Protein AF-A0A6B2R245-F1 (afdb_monomer_lite)

Structure (mmCIF, N/CA/C/O backbone):
data_AF-A0A6B2R245-F1
#
_entry.id   AF-A0A6B2R245-F1
#
loop_
_atom_site.group_PDB
_atom_site.id
_atom_site.type_symbol
_atom_site.label_atom_id
_atom_site.label_alt_id
_atom_site.label_comp_id
_atom_site.label_asym_id
_atom_site.label_entity_id
_atom_site.label_seq_id
_atom_site.pdbx_PDB_ins_code
_atom_site.Cartn_x
_atom_site.Cartn_y
_atom_site.Cartn_z
_atom_site.occupancy
_atom_site.B_iso_or_equiv
_atom_site.auth_seq_id
_atom_site.auth_comp_id
_atom_site.auth_asym_id
_atom_site.auth_atom_id
_atom_site.pdbx_PDB_model_num
ATOM 1 N N . MET A 1 1 ? -91.679 -16.792 -22.975 1.00 37.38 1 MET A N 1
ATOM 2 C CA . MET A 1 1 ? -92.272 -17.845 -23.834 1.00 37.38 1 MET A CA 1
ATOM 3 C C . MET A 1 1 ? -91.270 -18.995 -23.917 1.00 37.38 1 MET A C 1
ATOM 5 O O . MET A 1 1 ? -90.193 -18.789 -24.442 1.00 37.38 1 MET A O 1
ATOM 9 N N . ALA A 1 2 ? -91.419 -19.996 -23.040 1.00 38.31 2 ALA A N 1
ATOM 10 C CA . ALA A 1 2 ? -91.837 -21.380 -23.355 1.00 38.31 2 ALA A CA 1
ATOM 11 C C . ALA A 1 2 ? -90.671 -22.244 -23.909 1.00 38.31 2 ALA A C 1
ATOM 13 O O . ALA A 1 2 ? -90.206 -21.992 -25.006 1.00 38.31 2 ALA A O 1
ATOM 14 N N . ARG A 1 3 ? -90.049 -23.116 -23.082 1.00 33.59 3 ARG A N 1
ATOM 15 C CA . ARG A 1 3 ? -90.377 -24.563 -22.861 1.00 33.59 3 ARG A CA 1
ATOM 16 C C . ARG A 1 3 ? -89.995 -25.410 -24.096 1.00 33.59 3 ARG A C 1
ATOM 18 O O . ARG A 1 3 ? -90.358 -25.022 -25.187 1.00 33.59 3 ARG A O 1
ATOM 25 N N . ARG A 1 4 ? -89.324 -26.569 -24.073 1.00 36.09 4 ARG A N 1
ATOM 26 C CA . ARG A 1 4 ? -89.230 -27.754 -23.184 1.00 36.09 4 ARG A CA 1
ATOM 27 C C . ARG A 1 4 ? -88.014 -28.567 -23.697 1.00 36.09 4 ARG A C 1
ATOM 29 O O . ARG A 1 4 ? -87.808 -28.629 -24.898 1.00 36.09 4 ARG A O 1
ATOM 36 N N . PHE A 1 5 ? -87.107 -29.050 -22.848 1.00 37.03 5 PHE A N 1
ATOM 37 C CA . PHE A 1 5 ? -87.051 -30.427 -22.317 1.00 37.03 5 PHE A CA 1
ATOM 38 C C . PHE A 1 5 ? -87.249 -31.581 -23.324 1.00 37.03 5 PHE A C 1
ATOM 40 O O . PHE A 1 5 ? -88.361 -31.786 -23.796 1.00 37.03 5 PHE A O 1
ATOM 47 N N . GLY A 1 6 ? -86.238 -32.462 -23.4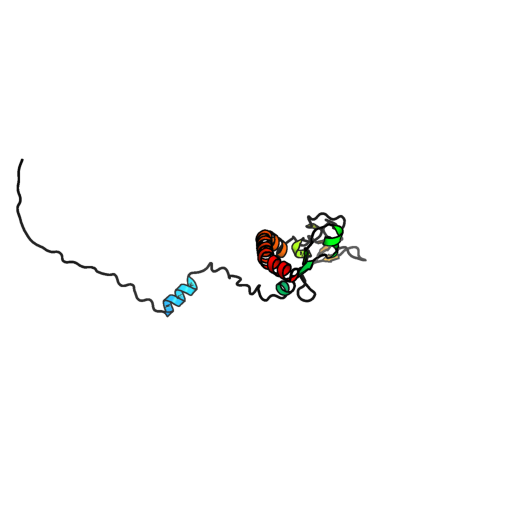33 1.00 34.25 6 GLY A N 1
ATOM 48 C CA . GLY A 1 6 ? -86.498 -33.905 -23.308 1.00 34.25 6 GLY A CA 1
ATOM 49 C C . GLY A 1 6 ? -85.757 -34.892 -24.223 1.00 34.25 6 GLY A C 1
ATOM 50 O O . GLY A 1 6 ? -86.283 -35.270 -25.256 1.00 34.25 6 GLY A O 1
ATOM 51 N N . ARG A 1 7 ? -84.645 -35.430 -23.695 1.00 37.41 7 ARG A N 1
ATOM 52 C CA . ARG A 1 7 ? -84.199 -36.848 -23.694 1.00 37.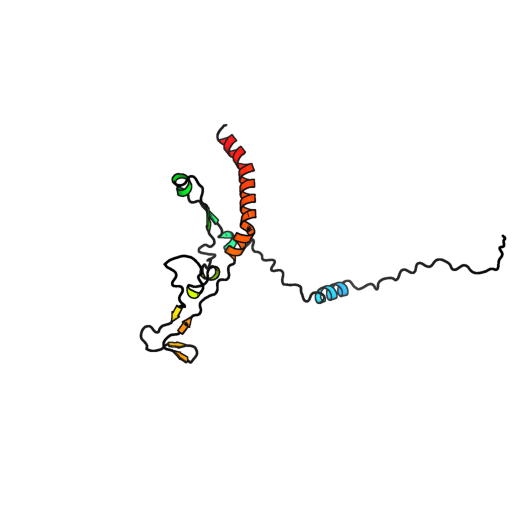41 7 ARG A CA 1
ATOM 53 C C . ARG A 1 7 ? -83.954 -37.605 -25.014 1.00 37.41 7 ARG A C 1
ATOM 55 O O . ARG A 1 7 ? -84.879 -37.921 -25.748 1.00 37.41 7 ARG A O 1
ATOM 62 N N . ARG A 1 8 ? -82.711 -38.087 -25.138 1.00 42.53 8 ARG A N 1
ATOM 63 C CA . ARG A 1 8 ? -82.214 -39.461 -25.436 1.00 42.53 8 ARG A CA 1
ATOM 64 C C . ARG A 1 8 ? -80.677 -39.306 -25.451 1.00 42.53 8 ARG A C 1
ATOM 66 O O . ARG A 1 8 ? -80.209 -38.424 -26.148 1.00 42.53 8 ARG A O 1
ATOM 73 N N . GLY A 1 9 ? -79.809 -39.946 -24.672 1.00 34.50 9 GLY A N 1
ATOM 74 C CA . GLY A 1 9 ? -79.808 -41.224 -23.966 1.00 34.50 9 GLY A CA 1
ATOM 75 C C . GLY A 1 9 ? -78.513 -41.949 -24.378 1.00 34.50 9 GLY A C 1
ATOM 76 O O . GLY A 1 9 ? -78.386 -42.233 -25.559 1.00 34.50 9 GLY A O 1
ATOM 77 N N . GLN A 1 10 ? -77.621 -42.252 -23.413 1.00 36.09 10 GLN A N 1
ATOM 78 C CA . GLN A 1 10 ? -76.321 -42.973 -23.528 1.00 36.09 10 GLN A CA 1
ATOM 79 C C . GLN A 1 10 ? -75.150 -42.123 -24.090 1.00 36.09 10 GLN A C 1
ATOM 81 O O . GLN A 1 10 ? -75.340 -41.412 -25.060 1.00 36.09 10 GLN A O 1
ATOM 86 N N . THR A 1 11 ? -73.928 -42.055 -23.540 1.00 37.00 11 THR A N 1
ATOM 87 C CA . THR A 1 11 ? -73.152 -42.890 -22.598 1.00 37.00 11 THR A CA 1
ATOM 88 C C . THR A 1 11 ? -72.258 -42.036 -21.677 1.00 37.00 11 THR A C 1
ATOM 90 O O . THR A 1 11 ? -71.741 -40.995 -22.073 1.00 37.00 11 THR A O 1
ATOM 93 N N . ARG A 1 12 ? -72.029 -42.524 -20.449 1.00 30.88 12 ARG A N 1
ATOM 94 C CA . ARG A 1 12 ? -70.967 -42.087 -19.523 1.00 30.88 12 ARG A CA 1
ATOM 95 C C . ARG A 1 12 ? -69.588 -42.206 -20.192 1.00 30.88 12 ARG A C 1
ATOM 97 O O . ARG A 1 12 ? -69.266 -43.291 -20.663 1.00 30.88 12 ARG A O 1
ATOM 104 N N . LEU A 1 13 ? -68.754 -41.169 -20.128 1.00 34.56 13 LEU A N 1
ATOM 105 C CA . LEU A 1 13 ? -67.300 -41.350 -20.142 1.00 34.56 13 LEU A CA 1
ATOM 106 C C . LEU A 1 13 ? -66.789 -41.144 -18.719 1.00 34.56 13 LEU A C 1
ATOM 108 O O . LEU A 1 13 ? -67.011 -40.111 -18.090 1.00 34.56 13 LEU A O 1
ATOM 112 N N . LEU A 1 14 ? -66.219 -42.226 -18.203 1.00 40.28 14 LEU A N 1
ATOM 113 C CA . LEU A 1 14 ? -65.604 -42.341 -16.896 1.00 40.28 14 LEU A CA 1
ATOM 114 C C . LEU A 1 14 ? -64.267 -41.589 -16.870 1.00 40.28 14 LEU A C 1
ATOM 116 O O . LEU A 1 14 ? -63.577 -41.459 -17.876 1.00 40.28 14 LEU A O 1
ATOM 120 N N . VAL A 1 15 ? -63.950 -41.119 -15.670 1.00 40.41 15 VAL A N 1
ATOM 121 C CA . VAL A 1 15 ? -62.689 -40.559 -15.177 1.00 40.41 15 VAL A CA 1
ATOM 122 C C . VAL A 1 15 ? -61.464 -41.353 -15.660 1.00 40.41 15 VAL A C 1
ATOM 124 O O . VAL A 1 15 ? -61.465 -42.578 -15.576 1.00 40.41 15 VAL A O 1
ATOM 127 N N . GLY A 1 16 ? -60.402 -40.655 -16.073 1.00 32.56 16 GLY A N 1
ATOM 128 C CA . GLY A 1 16 ? -59.092 -41.243 -16.372 1.00 32.56 16 GLY A CA 1
ATOM 129 C C . GLY A 1 16 ? -57.966 -40.221 -16.206 1.00 32.56 16 GLY A C 1
ATOM 130 O O . GLY A 1 16 ? -57.606 -39.520 -17.145 1.00 32.56 16 GLY A O 1
ATOM 131 N N . LEU A 1 17 ? -57.463 -40.097 -14.975 1.00 37.12 17 LEU A N 1
ATOM 132 C CA . LEU A 1 17 ? -56.183 -39.477 -14.630 1.00 37.12 17 LEU A CA 1
ATOM 133 C C . LEU A 1 17 ? -55.067 -40.410 -15.119 1.00 37.12 17 LEU A C 1
ATOM 135 O O . LEU A 1 17 ? -54.673 -41.307 -14.382 1.00 37.12 17 LEU A O 1
ATOM 139 N N . ASP A 1 18 ? -54.542 -40.188 -16.322 1.00 32.06 18 ASP A N 1
ATOM 140 C CA . ASP A 1 18 ? -53.341 -40.895 -16.774 1.00 32.06 18 ASP A CA 1
ATOM 141 C C . ASP A 1 18 ? -52.115 -39.993 -16.644 1.00 32.06 18 ASP A C 1
ATOM 143 O O . ASP A 1 18 ? -51.731 -39.195 -17.499 1.00 32.06 18 ASP A O 1
ATOM 147 N N . ILE A 1 19 ? -51.538 -40.141 -15.458 1.00 37.25 19 ILE A N 1
ATOM 148 C CA . ILE A 1 19 ? -50.218 -39.719 -15.023 1.00 37.25 19 ILE A CA 1
ATOM 149 C C . ILE A 1 19 ? -49.189 -40.311 -15.995 1.00 37.25 19 ILE A C 1
ATOM 151 O O . ILE A 1 19 ? -48.921 -41.512 -15.983 1.00 37.25 19 ILE A O 1
ATOM 155 N N . TYR A 1 20 ? -48.581 -39.467 -16.829 1.00 36.00 20 TYR A N 1
ATOM 156 C CA . TYR A 1 20 ? -47.430 -39.861 -17.637 1.00 36.00 20 TYR A CA 1
ATOM 157 C C . TYR A 1 20 ? -46.219 -40.046 -16.709 1.00 36.00 20 TYR A C 1
ATOM 159 O O . TYR A 1 20 ? -45.638 -39.086 -16.201 1.00 36.00 20 TYR A O 1
ATOM 167 N N . LEU A 1 21 ? -45.872 -41.305 -16.440 1.00 33.50 21 LEU A N 1
ATOM 168 C CA . LEU A 1 21 ? -44.694 -41.692 -15.667 1.00 33.50 21 LEU A CA 1
ATOM 169 C C . LEU A 1 21 ? -43.409 -41.174 -16.348 1.00 33.50 21 LEU A C 1
ATOM 171 O O . LEU A 1 21 ? -43.186 -41.472 -17.524 1.00 33.50 21 LEU A O 1
ATOM 175 N N . PRO A 1 22 ? -42.520 -40.451 -15.639 1.00 44.12 22 PRO A N 1
ATOM 176 C CA . PRO A 1 22 ? -41.212 -40.106 -16.173 1.00 44.12 22 PRO A CA 1
ATOM 177 C C . PRO A 1 22 ? -40.326 -41.354 -16.247 1.00 44.12 22 PRO A C 1
ATOM 179 O O . PRO A 1 22 ? -40.185 -42.106 -15.279 1.00 44.12 22 PRO A O 1
ATOM 182 N N . ILE A 1 23 ? -39.710 -41.548 -17.414 1.00 52.75 23 ILE A N 1
ATOM 183 C CA . ILE A 1 23 ? -38.678 -42.554 -17.680 1.00 52.75 23 ILE A CA 1
ATOM 184 C C . ILE A 1 23 ? -37.619 -42.455 -16.573 1.00 52.75 23 ILE A C 1
ATOM 186 O O . ILE A 1 23 ? -36.992 -41.410 -16.382 1.00 52.75 23 ILE A O 1
ATOM 190 N N . LYS A 1 24 ? -37.459 -43.536 -15.803 1.00 46.31 24 LYS A N 1
ATOM 191 C CA . LYS A 1 24 ? -36.491 -43.628 -14.707 1.00 46.31 24 LYS A CA 1
ATOM 192 C C . LYS A 1 24 ? -35.079 -43.634 -15.291 1.00 46.31 24 LYS A C 1
ATOM 194 O O . LYS A 1 24 ? -34.572 -44.683 -15.673 1.00 46.31 24 LYS A O 1
ATOM 199 N N . TYR A 1 25 ? -34.446 -42.467 -15.353 1.00 53.09 25 TYR A N 1
ATOM 200 C CA . TYR A 1 25 ? -33.017 -42.373 -15.632 1.00 53.09 25 TYR A CA 1
ATOM 201 C C . TYR A 1 25 ? -32.232 -43.019 -14.488 1.00 53.09 25 TYR A C 1
ATOM 203 O O . TYR A 1 25 ? -32.477 -42.748 -13.310 1.00 53.09 25 TYR A O 1
ATOM 211 N N . SER A 1 26 ? -31.284 -43.883 -14.839 1.00 58.47 26 SER A N 1
ATOM 212 C CA . SER A 1 26 ? -30.365 -44.503 -13.885 1.00 58.47 26 SER A CA 1
ATOM 213 C C . SER A 1 26 ? -29.522 -43.432 -13.182 1.00 58.47 26 SER A C 1
ATOM 215 O O . SER A 1 26 ? -29.121 -42.440 -13.795 1.00 58.47 26 SER A O 1
ATOM 217 N N . ALA A 1 27 ? -29.188 -43.635 -11.903 1.00 58.34 27 ALA A N 1
ATOM 218 C CA . ALA A 1 27 ? -28.357 -42.702 -11.131 1.00 58.34 27 ALA A CA 1
ATOM 219 C C . ALA A 1 27 ? -27.003 -42.397 -11.811 1.00 58.34 27 ALA A C 1
ATOM 221 O O . ALA A 1 27 ? -26.473 -41.294 -11.666 1.00 58.34 27 ALA A O 1
ATOM 222 N N . ARG A 1 28 ? -26.477 -43.335 -12.616 1.00 55.38 28 ARG A N 1
ATOM 223 C CA . ARG A 1 28 ? -25.261 -43.136 -13.425 1.00 55.38 28 ARG A CA 1
ATOM 224 C C . ARG A 1 28 ? -25.477 -42.215 -14.633 1.00 55.38 28 ARG A C 1
ATOM 226 O O . ARG A 1 28 ? -24.586 -41.437 -14.963 1.00 55.38 28 ARG A O 1
ATOM 233 N N . GLU A 1 29 ? -26.651 -42.240 -15.262 1.00 54.78 29 GLU A N 1
ATOM 234 C CA . GLU A 1 29 ? -26.980 -41.356 -16.395 1.00 54.78 29 GLU A CA 1
ATOM 235 C C . GLU A 1 29 ? -27.222 -39.910 -15.957 1.00 54.7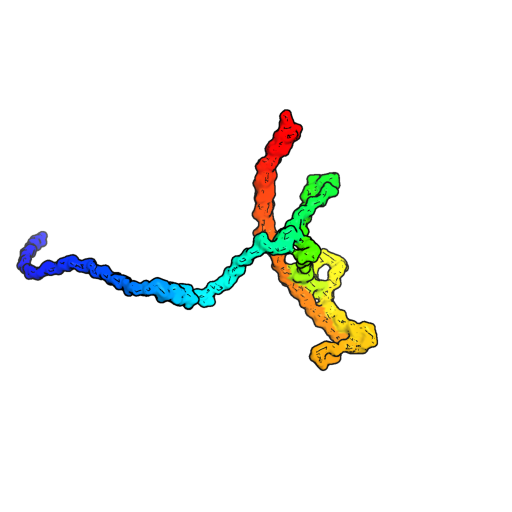8 29 GLU A C 1
ATOM 237 O O . GLU A 1 29 ? -26.840 -38.975 -16.663 1.00 54.78 29 GLU A O 1
ATOM 242 N N . LEU A 1 30 ? -27.790 -39.711 -14.764 1.00 57.56 30 LEU A N 1
ATOM 243 C CA . LEU A 1 30 ? -27.928 -38.380 -14.169 1.00 57.56 30 LEU A CA 1
ATOM 244 C C . LEU A 1 30 ? -26.564 -37.774 -13.805 1.00 57.56 30 LEU A C 1
ATOM 246 O O . LEU A 1 30 ? -26.380 -36.568 -13.960 1.00 57.56 30 LEU A O 1
ATOM 250 N N . GLN A 1 31 ? -25.587 -38.588 -13.388 1.00 56.12 31 GLN A N 1
ATOM 251 C CA . GLN A 1 31 ? -24.217 -38.118 -13.143 1.00 56.12 31 GLN A CA 1
ATOM 252 C C . GLN A 1 31 ? -23.489 -37.730 -14.437 1.00 56.12 31 GLN A C 1
ATOM 254 O O . GLN A 1 31 ? -22.852 -36.679 -14.480 1.00 56.12 31 GLN A O 1
ATOM 259 N N . LEU A 1 32 ? -23.627 -38.523 -15.503 1.00 48.59 32 LEU A N 1
ATOM 260 C CA . LEU A 1 32 ? -22.980 -38.256 -16.793 1.00 48.59 32 LEU A CA 1
ATOM 261 C C . LEU A 1 32 ? -23.548 -37.015 -17.499 1.00 48.59 32 LEU A C 1
ATOM 263 O O . LEU A 1 32 ? -22.781 -36.214 -18.030 1.00 48.59 32 LEU A O 1
ATOM 267 N N . LYS A 1 33 ? -24.868 -36.784 -17.442 1.00 52.88 33 LYS A N 1
ATOM 268 C CA . LYS A 1 33 ? -25.473 -35.560 -18.002 1.00 52.88 33 LYS A CA 1
ATOM 269 C C . LYS A 1 33 ? -25.132 -34.301 -17.197 1.00 52.88 33 LYS A C 1
ATOM 271 O O . LYS A 1 33 ? -24.943 -33.250 -17.798 1.00 52.88 33 LYS A O 1
ATOM 276 N N . LYS A 1 34 ? -24.972 -34.406 -15.870 1.00 50.78 34 LYS A N 1
ATOM 277 C CA . LYS A 1 34 ? -24.525 -33.291 -15.009 1.00 50.78 34 LYS A CA 1
ATOM 278 C C . LYS A 1 34 ? -23.059 -32.904 -15.256 1.00 50.78 34 LYS A C 1
ATOM 280 O O . LYS A 1 34 ? -22.680 -31.767 -14.995 1.00 50.78 34 LYS A O 1
ATOM 285 N N . PHE A 1 35 ? -22.250 -33.833 -15.773 1.00 45.53 35 PHE A N 1
ATOM 286 C CA . PHE A 1 35 ? -20.849 -33.603 -16.139 1.00 45.53 35 PHE A CA 1
ATOM 287 C C . PHE A 1 35 ? -20.692 -32.898 -17.501 1.00 45.53 35 PHE A C 1
ATOM 289 O O . PHE A 1 35 ? -19.743 -32.145 -17.688 1.00 45.53 35 PHE A O 1
ATOM 296 N N . TRP A 1 36 ? -21.639 -33.083 -18.432 1.00 45.28 36 TRP A N 1
ATOM 297 C CA . TRP A 1 36 ? -21.588 -32.515 -19.792 1.00 45.28 36 TRP A CA 1
ATOM 298 C C . TRP A 1 36 ? -22.471 -31.273 -20.024 1.00 45.28 36 TRP A C 1
ATOM 300 O O . TRP A 1 36 ? -22.407 -30.677 -21.096 1.00 45.28 36 TRP A O 1
ATOM 310 N N . SER A 1 37 ? -23.280 -30.844 -19.047 1.00 51.88 37 SER A N 1
ATOM 311 C CA . SER A 1 37 ? -24.227 -29.729 -19.221 1.00 51.88 37 SER A CA 1
ATOM 312 C C . SER A 1 37 ? -23.687 -28.329 -18.893 1.00 51.88 37 SER A C 1
ATOM 314 O O . SER A 1 37 ? -24.435 -27.369 -19.045 1.00 51.88 37 SER A O 1
ATOM 316 N N . ASN A 1 38 ? -22.426 -28.169 -18.470 1.00 51.38 38 ASN A N 1
ATOM 317 C CA . ASN A 1 38 ? -21.877 -26.857 -18.094 1.00 51.38 38 ASN A CA 1
ATOM 318 C C . ASN A 1 38 ? -20.573 -26.514 -18.844 1.00 51.38 38 ASN A C 1
ATOM 320 O O . ASN A 1 38 ? -19.504 -26.517 -18.234 1.00 51.38 38 ASN A O 1
ATOM 324 N N . PRO A 1 39 ? -20.626 -26.125 -20.131 1.00 49.94 39 PRO A N 1
ATOM 325 C CA . PRO A 1 39 ? -19.457 -25.584 -20.835 1.00 49.94 39 PRO A CA 1
ATOM 326 C C . PRO A 1 39 ? -19.036 -24.179 -20.344 1.00 49.94 39 PRO A C 1
ATOM 328 O O . PRO A 1 39 ? -18.023 -23.653 -20.792 1.00 49.94 39 PRO A O 1
ATOM 331 N N . PHE A 1 40 ? -19.777 -23.587 -19.395 1.00 51.31 40 PHE A N 1
ATOM 332 C CA . PHE A 1 40 ? -19.475 -22.307 -18.738 1.00 51.31 40 PHE A CA 1
ATOM 333 C C . PHE A 1 40 ? -19.402 -22.416 -17.210 1.00 51.31 40 PHE A C 1
ATOM 335 O O . PHE A 1 40 ? -19.673 -21.448 -16.500 1.00 51.31 40 PHE A O 1
ATOM 342 N N . ALA A 1 41 ? -19.022 -23.579 -16.673 1.00 42.50 41 ALA A N 1
ATOM 343 C CA . ALA A 1 41 ? -18.431 -23.583 -15.343 1.00 42.50 41 ALA A CA 1
ATOM 344 C C . ALA A 1 41 ? -17.082 -22.863 -15.466 1.00 42.50 41 ALA A C 1
ATOM 346 O O . ALA A 1 41 ? -16.059 -23.473 -15.774 1.00 42.50 41 ALA A O 1
ATOM 347 N N . THR A 1 42 ? -17.095 -21.538 -15.291 1.00 48.53 42 THR A N 1
ATOM 348 C CA . THR A 1 42 ? -15.877 -20.807 -14.966 1.00 48.53 42 THR A CA 1
ATOM 349 C C . THR A 1 42 ? -15.203 -21.588 -13.844 1.00 48.53 42 THR A C 1
ATOM 351 O O . THR A 1 42 ? -15.899 -22.016 -12.916 1.00 48.53 42 THR A O 1
ATOM 354 N N . PRO A 1 43 ? -13.886 -21.843 -13.909 1.00 40.94 43 PRO A N 1
ATOM 355 C CA . PRO A 1 43 ? -13.192 -22.297 -12.725 1.00 40.94 43 PRO A CA 1
ATOM 356 C C . PRO A 1 43 ? -13.464 -21.219 -11.683 1.00 40.94 43 PRO A C 1
ATOM 358 O O . PRO A 1 43 ? -12.945 -20.104 -11.776 1.00 40.94 43 PRO A O 1
ATOM 361 N N . THR A 1 44 ? -14.352 -21.506 -10.733 1.00 41.44 44 THR A N 1
ATOM 362 C CA . THR A 1 44 ? -14.429 -20.724 -9.522 1.00 41.44 44 THR A CA 1
ATOM 363 C C . THR A 1 44 ? -13.045 -20.893 -8.937 1.00 41.44 44 THR A C 1
ATOM 365 O O . THR A 1 44 ? -12.665 -21.964 -8.464 1.00 41.44 44 THR A O 1
ATOM 368 N N . PHE A 1 45 ? -12.238 -19.845 -9.067 1.00 42.56 45 PHE A N 1
ATOM 369 C CA . PHE A 1 45 ? -11.049 -19.650 -8.269 1.00 42.56 45 PHE A CA 1
ATOM 370 C C . PHE A 1 45 ? -11.561 -19.487 -6.833 1.00 42.56 45 PHE A C 1
ATOM 372 O O . PHE A 1 45 ? -11.605 -18.394 -6.277 1.00 42.56 45 PHE A O 1
ATOM 379 N N . GLU A 1 46 ? -12.024 -20.597 -6.249 1.00 44.22 46 GLU A N 1
ATOM 380 C CA . GLU A 1 46 ? -12.168 -20.872 -4.823 1.00 44.22 46 GLU A CA 1
ATOM 381 C C . GLU A 1 46 ? -10.744 -20.876 -4.282 1.00 44.22 46 GLU A C 1
ATOM 383 O O . GLU A 1 46 ? -10.117 -21.878 -3.949 1.00 44.22 46 GLU A O 1
ATOM 388 N N . SER A 1 47 ? -10.147 -19.699 -4.353 1.00 44.75 47 SER A N 1
ATOM 389 C CA . SER A 1 47 ? -8.841 -19.470 -3.828 1.00 44.75 47 SER A CA 1
ATOM 390 C C . SER A 1 47 ? -8.939 -19.623 -2.332 1.00 44.75 47 SER A C 1
ATOM 392 O O . SER A 1 47 ? -9.662 -18.904 -1.642 1.00 44.75 47 SER A O 1
ATOM 394 N N . ASN A 1 48 ? -8.107 -20.520 -1.836 1.00 42.91 48 ASN A N 1
ATOM 395 C CA . ASN A 1 48 ? -7.536 -20.476 -0.505 1.00 42.91 48 ASN A CA 1
ATOM 396 C C . ASN A 1 48 ? -6.776 -19.138 -0.268 1.00 42.91 48 ASN A C 1
ATOM 398 O O . ASN A 1 48 ? -5.623 -19.128 0.152 1.00 42.91 48 ASN A O 1
ATOM 402 N N . ILE A 1 49 ? -7.397 -17.971 -0.523 1.00 53.66 49 ILE A N 1
ATOM 403 C CA . ILE A 1 49 ? -6.842 -16.628 -0.251 1.00 53.66 49 ILE A CA 1
ATOM 404 C C . ILE A 1 49 ? -6.555 -16.496 1.243 1.00 53.66 49 ILE A C 1
ATOM 406 O O . ILE A 1 49 ? -5.623 -15.808 1.652 1.00 53.66 49 ILE A O 1
ATOM 410 N N . ARG A 1 50 ? -7.332 -17.207 2.070 1.00 48.81 50 ARG A N 1
ATOM 411 C CA . ARG A 1 50 ? -7.217 -17.196 3.529 1.00 48.81 50 ARG A CA 1
ATOM 412 C C . ARG A 1 50 ? -5.916 -17.817 4.053 1.00 48.81 50 ARG A C 1
ATOM 414 O O . ARG A 1 50 ? -5.597 -17.623 5.222 1.00 48.81 50 ARG A O 1
ATOM 421 N N . THR A 1 51 ? -5.132 -18.477 3.200 1.00 55.94 51 THR A N 1
ATOM 422 C CA . THR A 1 51 ? -3.943 -19.245 3.602 1.00 55.94 51 THR A CA 1
ATOM 423 C C . THR A 1 51 ? -2.671 -18.823 2.858 1.00 55.94 51 THR A C 1
ATOM 425 O O . THR A 1 51 ? -1.678 -19.543 2.878 1.00 55.94 51 THR A O 1
ATOM 428 N N . GLY A 1 52 ? -2.660 -17.651 2.212 1.00 77.00 52 GLY A N 1
ATOM 429 C CA . GLY A 1 52 ? -1.492 -17.145 1.482 1.00 77.00 52 GLY A CA 1
ATOM 430 C C . GLY A 1 52 ? -0.482 -16.400 2.366 1.00 77.00 52 GLY A C 1
ATOM 431 O O . GLY A 1 52 ? -0.865 -15.634 3.253 1.00 77.00 52 GLY A O 1
ATOM 432 N N . ALA A 1 53 ? 0.818 -16.553 2.085 1.00 82.44 53 ALA A N 1
ATOM 433 C CA . ALA A 1 53 ? 1.889 -15.794 2.747 1.00 82.44 53 ALA A CA 1
ATOM 434 C C . ALA A 1 53 ? 1.691 -14.267 2.618 1.00 82.44 53 ALA A C 1
ATOM 436 O O . ALA A 1 53 ? 1.976 -13.517 3.552 1.00 82.44 53 ALA A O 1
ATOM 437 N N . LEU A 1 54 ? 1.112 -13.805 1.500 1.00 81.94 54 LEU A N 1
ATOM 438 C CA . LEU A 1 54 ? 0.778 -12.394 1.299 1.00 81.94 54 LEU A CA 1
ATOM 439 C C . LEU A 1 54 ? -0.276 -11.907 2.298 1.00 81.94 54 LEU A C 1
ATOM 441 O O . LEU A 1 54 ? -0.064 -10.867 2.912 1.00 81.94 54 LEU A O 1
ATOM 445 N N . LEU A 1 55 ? -1.356 -12.664 2.529 1.00 83.19 55 LEU A N 1
ATOM 446 C CA . LEU A 1 55 ? -2.379 -12.288 3.510 1.00 83.19 55 LEU A CA 1
ATOM 447 C C . LEU A 1 55 ? -1.770 -12.161 4.911 1.00 83.19 55 LEU A C 1
ATOM 449 O O . LEU A 1 55 ? -1.997 -11.165 5.592 1.00 83.19 55 LEU A O 1
ATOM 453 N N . LYS A 1 56 ? -0.932 -13.130 5.305 1.00 86.81 56 LYS A N 1
ATOM 454 C CA . LYS A 1 56 ? -0.221 -13.114 6.595 1.00 86.81 56 LYS A CA 1
ATOM 455 C C . LYS A 1 56 ? 0.744 -11.931 6.734 1.00 86.81 56 LYS A C 1
ATOM 457 O O . LYS A 1 56 ? 1.062 -11.526 7.847 1.00 86.81 56 LYS A O 1
ATOM 462 N N . SER A 1 57 ? 1.220 -11.377 5.619 1.00 88.31 57 SER A N 1
ATOM 463 C CA . SER A 1 57 ? 2.131 -10.228 5.615 1.00 88.31 57 SER A CA 1
ATOM 464 C C . SER A 1 57 ? 1.427 -8.874 5.769 1.00 88.31 57 SER A C 1
ATOM 466 O O . SER A 1 57 ? 2.087 -7.884 6.102 1.00 88.31 57 SER A O 1
ATOM 468 N N . VAL A 1 58 ? 0.110 -8.810 5.532 1.00 88.38 58 VAL A N 1
ATOM 469 C CA . VAL A 1 58 ? -0.654 -7.563 5.624 1.00 88.38 58 VAL A CA 1
ATOM 470 C C . VAL A 1 58 ? -0.761 -7.136 7.081 1.00 88.38 58 VAL A C 1
ATOM 472 O O . VAL A 1 58 ? -1.231 -7.877 7.940 1.00 88.38 58 VAL A O 1
ATOM 475 N N . ARG A 1 59 ? -0.329 -5.908 7.370 1.00 89.44 59 ARG A N 1
ATOM 476 C CA . ARG A 1 59 ? -0.328 -5.356 8.729 1.00 89.44 59 ARG A CA 1
ATOM 477 C C . ARG A 1 59 ? -0.634 -3.869 8.736 1.00 89.44 59 ARG A C 1
ATOM 479 O O . ARG A 1 59 ? -0.306 -3.147 7.796 1.00 89.44 59 ARG A O 1
ATOM 486 N N . ILE A 1 60 ? -1.193 -3.402 9.847 1.00 89.00 60 ILE A N 1
ATOM 487 C CA . ILE A 1 60 ? -1.430 -1.981 10.098 1.00 89.00 60 ILE A CA 1
ATOM 488 C C . ILE A 1 60 ? -0.316 -1.450 10.997 1.00 89.00 60 ILE A C 1
ATOM 490 O O . ILE A 1 60 ? -0.029 -2.007 12.056 1.00 89.00 60 ILE A O 1
ATOM 494 N N . ARG A 1 61 ? 0.320 -0.355 10.580 1.00 89.19 61 ARG A N 1
ATOM 495 C CA . ARG A 1 61 ? 1.307 0.370 11.382 1.00 89.19 61 ARG A CA 1
ATOM 496 C C . ARG A 1 61 ? 0.755 1.732 11.771 1.00 89.19 61 ARG A C 1
ATOM 498 O O . ARG A 1 61 ? 0.551 2.585 10.913 1.00 89.19 61 ARG A O 1
ATOM 505 N N . PHE A 1 62 ? 0.616 1.965 13.069 1.00 88.00 62 PHE A N 1
ATOM 506 C CA . PHE A 1 62 ? 0.279 3.280 13.602 1.00 88.00 62 PHE A CA 1
ATOM 507 C C . PHE A 1 62 ? 1.514 4.174 13.695 1.00 88.00 62 PHE A C 1
ATOM 509 O O . PHE A 1 62 ? 2.582 3.759 14.156 1.00 88.00 62 PHE A O 1
ATOM 516 N N . VAL A 1 63 ? 1.373 5.425 13.266 1.00 86.31 63 VAL A N 1
ATOM 517 C CA . VAL A 1 63 ? 2.428 6.432 13.377 1.00 86.31 63 VAL A CA 1
ATOM 518 C C . VAL A 1 63 ? 2.273 7.142 14.719 1.00 86.31 63 VAL A C 1
ATOM 520 O O . VAL A 1 63 ? 1.578 8.144 14.813 1.00 86.31 63 VAL A O 1
ATOM 523 N N . ARG A 1 64 ? 2.957 6.653 15.764 1.00 80.19 64 ARG A N 1
ATOM 524 C CA . ARG A 1 64 ? 2.866 7.203 17.139 1.00 80.19 64 ARG A CA 1
ATOM 525 C C . ARG A 1 64 ? 3.076 8.717 17.231 1.00 80.19 64 ARG A C 1
ATOM 527 O O . ARG A 1 64 ? 2.443 9.387 18.034 1.00 80.19 64 ARG A O 1
ATOM 534 N N . LYS A 1 65 ? 3.974 9.273 16.412 1.00 81.06 65 LYS A N 1
ATOM 535 C CA . LYS A 1 65 ? 4.239 10.719 16.404 1.00 81.06 65 LYS A CA 1
ATOM 536 C C . LYS A 1 65 ? 3.064 11.541 15.857 1.00 81.06 65 LYS A C 1
ATOM 538 O O . LYS A 1 65 ? 3.051 12.744 16.088 1.00 81.06 65 LYS A O 1
ATOM 543 N N . SER A 1 66 ? 2.115 10.942 15.123 1.00 79.94 66 SER A N 1
ATOM 544 C CA . SER A 1 66 ? 1.022 11.716 14.526 1.00 79.94 66 SER A CA 1
ATOM 545 C C . SER A 1 66 ? 0.074 12.267 15.579 1.00 79.94 66 SER A C 1
ATOM 547 O O . SER A 1 66 ? -0.307 13.425 15.484 1.00 79.94 66 SER A O 1
ATOM 549 N N . GLU A 1 67 ? -0.233 11.468 16.597 1.00 75.94 67 GLU A N 1
ATOM 550 C CA . GLU A 1 67 ? -1.160 11.830 17.665 1.00 75.94 67 GLU A CA 1
ATOM 551 C C . GLU A 1 67 ? -0.658 13.061 18.425 1.00 75.94 67 GLU A C 1
ATOM 553 O O . GLU A 1 67 ? -1.334 14.082 18.475 1.00 75.94 67 GLU A O 1
ATOM 558 N N . LYS A 1 68 ? 0.592 13.012 18.900 1.00 77.00 68 LYS A N 1
ATOM 559 C CA . LYS A 1 68 ? 1.202 14.109 19.666 1.00 77.00 68 LYS A CA 1
ATOM 560 C C . LYS A 1 68 ? 1.404 15.394 18.860 1.00 77.00 68 LYS A C 1
ATOM 562 O O . LYS A 1 68 ? 1.417 16.468 19.443 1.00 77.00 68 LYS A O 1
ATOM 567 N N . LYS A 1 69 ? 1.640 15.290 17.547 1.00 83.56 69 LYS A N 1
ATOM 568 C CA . LYS A 1 69 ? 2.012 16.442 16.708 1.00 83.56 69 LYS A CA 1
ATOM 569 C C . LYS A 1 69 ? 0.827 17.082 15.984 1.00 83.56 69 LYS A C 1
ATOM 571 O O . LYS A 1 69 ? 0.851 18.284 15.758 1.00 83.56 69 LYS A O 1
ATOM 576 N N . TYR A 1 70 ? -0.156 16.286 15.573 1.00 81.25 70 TYR A N 1
ATOM 577 C CA . TYR A 1 70 ? -1.250 16.735 14.706 1.00 81.25 70 TYR A CA 1
ATOM 578 C C . TYR A 1 70 ? -2.636 16.524 15.325 1.00 81.25 70 TYR A C 1
ATOM 580 O O . TYR A 1 70 ? -3.623 16.915 14.715 1.00 81.25 70 TYR A O 1
ATOM 588 N N . GLY A 1 71 ? -2.734 15.880 16.493 1.00 85.38 71 GLY A N 1
ATOM 589 C CA . GLY A 1 71 ? -4.018 15.607 17.148 1.00 85.38 71 GLY A CA 1
AT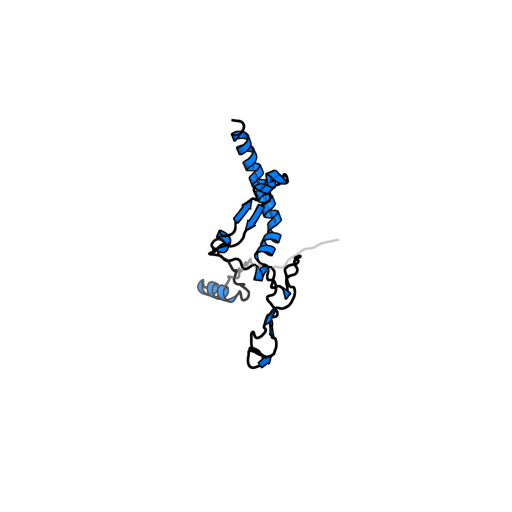OM 590 C C . GLY A 1 71 ? -4.858 14.521 16.469 1.00 85.38 71 GLY A C 1
ATOM 591 O O . GLY A 1 71 ? -5.976 14.262 16.898 1.00 85.38 71 GLY A O 1
ATOM 592 N N . TRP A 1 72 ? -4.334 13.854 15.433 1.00 82.50 72 TRP A N 1
ATOM 593 C CA . TRP A 1 72 ? -5.003 12.736 14.767 1.00 82.50 72 TRP A CA 1
ATOM 594 C C . TRP A 1 72 ? -4.141 11.478 14.732 1.00 82.50 72 TRP A C 1
ATOM 596 O O . TRP A 1 72 ? -2.904 11.519 14.704 1.00 82.50 72 TRP A O 1
ATOM 606 N N . VAL A 1 73 ? -4.808 10.329 14.663 1.00 84.81 73 VAL A N 1
ATOM 607 C CA . VAL A 1 73 ? -4.168 9.022 14.523 1.00 84.81 73 VAL A CA 1
ATOM 608 C C . VAL A 1 73 ? -4.005 8.699 13.042 1.00 84.81 73 VAL A C 1
ATOM 610 O O . VAL A 1 73 ? -4.977 8.604 12.299 1.00 84.81 73 VAL A O 1
ATOM 613 N N . ARG A 1 74 ? -2.758 8.507 12.603 1.00 86.62 74 ARG A N 1
ATOM 614 C CA . ARG A 1 74 ? -2.435 8.026 11.257 1.00 86.62 74 ARG A CA 1
ATOM 615 C C . ARG A 1 74 ? -2.073 6.547 11.310 1.00 86.62 74 ARG A C 1
ATOM 617 O O . ARG A 1 74 ? -1.158 6.151 12.037 1.00 86.62 74 ARG A O 1
ATOM 624 N N . ALA A 1 75 ? -2.741 5.758 10.478 1.00 85.12 75 ALA A N 1
ATOM 625 C CA . ALA A 1 75 ? -2.464 4.345 10.277 1.00 85.12 75 ALA A CA 1
ATOM 626 C C . ALA A 1 75 ? -2.031 4.094 8.828 1.00 85.12 75 ALA A C 1
ATOM 628 O O . ALA A 1 75 ? -2.649 4.599 7.895 1.00 85.12 75 ALA A O 1
ATOM 629 N N . ASN A 1 76 ? -0.969 3.313 8.649 1.00 87.88 76 ASN A N 1
ATOM 630 C CA . ASN A 1 76 ? -0.474 2.896 7.343 1.00 87.88 76 ASN A CA 1
ATOM 631 C C . ASN A 1 76 ? -0.766 1.407 7.149 1.00 87.88 76 ASN A C 1
ATOM 633 O O . ASN A 1 76 ? -0.370 0.592 7.988 1.00 87.88 76 ASN A O 1
ATOM 637 N N . LEU A 1 77 ? -1.394 1.054 6.029 1.00 86.06 77 LEU A N 1
ATOM 638 C CA . LEU A 1 77 ? -1.498 -0.330 5.583 1.00 86.06 77 LEU A CA 1
ATOM 639 C C . LEU A 1 77 ? -0.181 -0.732 4.914 1.00 86.06 77 LEU A C 1
ATOM 641 O O . LEU A 1 77 ? 0.276 -0.076 3.981 1.00 86.06 77 LEU A O 1
ATOM 645 N N . ILE A 1 78 ? 0.447 -1.790 5.414 1.00 88.06 78 ILE A N 1
ATOM 646 C CA . ILE A 1 78 ? 1.686 -2.337 4.865 1.00 88.06 78 ILE A CA 1
ATOM 647 C C . ILE A 1 78 ? 1.369 -3.719 4.314 1.00 88.06 78 ILE A C 1
ATOM 649 O O . ILE A 1 78 ? 0.908 -4.583 5.060 1.00 88.06 78 ILE A O 1
ATOM 653 N N . ALA A 1 79 ? 1.650 -3.918 3.030 1.00 87.69 79 ALA A N 1
ATOM 654 C CA . ALA A 1 79 ? 1.574 -5.209 2.366 1.00 87.69 79 ALA A CA 1
ATOM 655 C C . ALA A 1 79 ? 2.987 -5.714 2.053 1.00 87.69 79 ALA A C 1
ATOM 657 O O . ALA A 1 79 ? 3.849 -4.947 1.616 1.00 87.69 79 ALA A O 1
ATOM 658 N N . G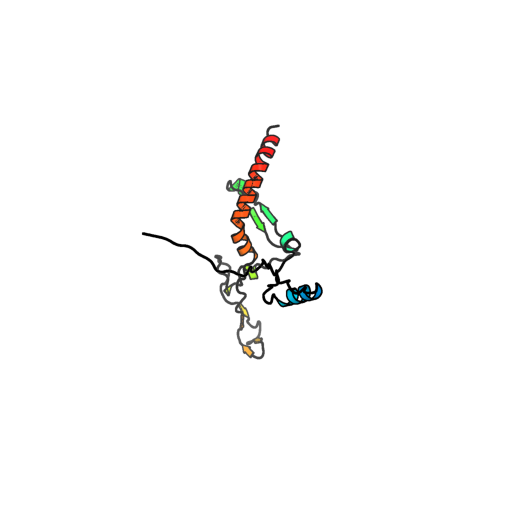LY A 1 80 ? 3.207 -7.005 2.276 1.00 87.00 80 GLY A N 1
ATOM 659 C CA . GLY A 1 80 ? 4.460 -7.682 1.989 1.00 87.00 80 GLY A CA 1
ATOM 660 C C . GLY A 1 80 ? 5.457 -7.711 3.148 1.00 87.00 80 GLY A C 1
ATOM 661 O O . GLY A 1 80 ? 5.477 -6.873 4.057 1.00 87.00 80 GLY A O 1
ATOM 662 N N . ASN A 1 81 ? 6.313 -8.724 3.106 1.00 86.25 81 ASN A N 1
ATOM 663 C CA . ASN A 1 81 ? 7.463 -8.912 3.983 1.00 86.25 81 ASN A CA 1
ATOM 664 C C . ASN A 1 81 ? 8.596 -9.588 3.175 1.00 86.25 81 ASN A C 1
ATOM 666 O O . ASN A 1 81 ? 8.553 -9.619 1.947 1.00 86.25 81 ASN A O 1
ATOM 670 N N . LYS A 1 82 ? 9.639 -10.093 3.845 1.00 85.31 82 LYS A N 1
ATOM 671 C CA . LYS A 1 82 ? 10.753 -10.787 3.169 1.00 85.31 82 LYS A CA 1
ATOM 672 C C . LYS A 1 82 ? 10.312 -12.091 2.478 1.00 85.31 82 LYS A C 1
ATOM 674 O O . LYS A 1 82 ? 10.942 -12.498 1.513 1.00 85.31 82 LYS A O 1
ATOM 679 N N . GLU A 1 83 ? 9.264 -12.733 2.984 1.00 85.31 83 GLU A N 1
ATOM 680 C CA . GLU A 1 83 ? 8.756 -14.032 2.527 1.00 85.31 83 GLU A CA 1
ATOM 681 C C . GLU A 1 83 ? 7.719 -13.876 1.402 1.00 85.31 83 GLU A C 1
ATOM 683 O O . GLU A 1 83 ? 7.804 -14.522 0.366 1.00 85.31 83 GLU A O 1
ATOM 688 N N . ALA A 1 84 ? 6.773 -12.958 1.575 1.00 85.62 84 ALA A N 1
ATOM 689 C CA . ALA A 1 84 ? 5.801 -12.538 0.583 1.00 85.62 84 ALA A CA 1
ATOM 690 C C . ALA A 1 84 ? 6.182 -11.150 0.072 1.00 85.62 84 ALA A C 1
ATOM 692 O O . ALA A 1 84 ? 5.715 -10.126 0.581 1.00 85.62 84 ALA A O 1
ATOM 693 N N . TRP A 1 85 ? 7.070 -11.113 -0.919 1.00 80.88 85 TRP A N 1
ATOM 694 C CA . TRP A 1 85 ? 7.470 -9.858 -1.538 1.00 80.88 85 TRP A CA 1
ATOM 695 C C . TRP A 1 85 ? 6.305 -9.245 -2.320 1.00 80.88 85 TRP A C 1
ATOM 697 O O . TRP A 1 85 ? 5.732 -9.873 -3.209 1.00 80.88 85 TRP A O 1
ATOM 707 N N . TYR A 1 86 ? 5.981 -7.992 -2.010 1.00 82.06 86 TYR A N 1
ATOM 708 C CA . TYR A 1 86 ? 4.958 -7.234 -2.716 1.00 82.06 86 TYR A CA 1
ATOM 709 C C . TYR A 1 86 ? 5.599 -6.330 -3.777 1.00 82.06 86 TYR A C 1
ATOM 711 O O . TYR A 1 86 ? 6.322 -5.372 -3.474 1.00 82.06 86 TYR A O 1
ATOM 719 N N . ALA A 1 87 ? 5.352 -6.657 -5.046 1.00 82.06 87 ALA A N 1
ATOM 720 C CA . ALA A 1 87 ? 5.951 -5.977 -6.186 1.00 82.06 87 ALA A CA 1
ATOM 721 C C . ALA A 1 87 ? 5.198 -4.683 -6.534 1.00 82.06 87 ALA A C 1
ATOM 723 O O . ALA A 1 87 ? 4.281 -4.667 -7.351 1.00 82.06 87 ALA A O 1
ATOM 724 N N . HIS A 1 88 ? 5.657 -3.565 -5.974 1.00 78.44 88 HIS A N 1
ATOM 725 C CA . HIS A 1 88 ? 5.106 -2.229 -6.240 1.00 78.44 88 HIS A CA 1
ATOM 726 C C . HIS A 1 88 ? 5.124 -1.836 -7.732 1.00 78.44 88 HIS A C 1
ATOM 728 O O . HIS A 1 88 ? 4.311 -1.023 -8.164 1.00 78.44 88 HIS A O 1
ATOM 734 N N . LEU A 1 89 ? 6.028 -2.422 -8.527 1.00 76.62 89 LEU A N 1
ATOM 735 C CA . LEU A 1 89 ? 6.133 -2.179 -9.971 1.00 76.62 89 LEU A CA 1
ATOM 736 C C . LEU A 1 89 ? 4.885 -2.616 -10.741 1.00 76.62 89 LEU A C 1
ATOM 738 O O . LEU A 1 89 ? 4.529 -1.979 -11.725 1.00 76.62 89 LEU A O 1
ATOM 742 N N . ILE A 1 90 ? 4.232 -3.692 -10.303 1.00 82.50 90 ILE A N 1
ATOM 743 C CA . ILE A 1 90 ? 3.034 -4.206 -10.972 1.00 82.50 90 ILE A CA 1
ATOM 744 C C . ILE A 1 90 ? 1.851 -3.283 -10.672 1.00 82.50 90 ILE A C 1
ATOM 746 O O . ILE A 1 90 ? 1.054 -2.993 -11.549 1.00 82.50 90 ILE A O 1
ATOM 750 N N . GLU A 1 91 ? 1.784 -2.730 -9.466 1.00 80.19 91 GLU A N 1
ATOM 751 C CA . GLU A 1 91 ? 0.653 -1.914 -9.013 1.00 80.19 91 GLU A CA 1
ATOM 752 C C . GLU A 1 91 ? 0.618 -0.523 -9.648 1.00 80.19 91 GLU A C 1
ATOM 754 O O . GLU A 1 91 ? -0.446 -0.033 -10.022 1.00 80.19 91 GLU A O 1
ATOM 759 N N . PHE A 1 92 ? 1.781 0.117 -9.785 1.00 78.38 92 PHE A N 1
ATOM 760 C CA . PHE A 1 92 ? 1.882 1.477 -10.323 1.00 78.38 92 PHE A CA 1
ATOM 761 C C . PHE A 1 92 ? 2.422 1.536 -11.755 1.00 78.38 92 PHE A C 1
ATOM 763 O O . PHE A 1 92 ? 2.412 2.605 -12.367 1.00 78.38 92 PHE A O 1
ATOM 770 N N . GLY A 1 93 ? 2.874 0.402 -12.290 1.00 77.69 93 GLY A N 1
ATOM 771 C CA . GLY A 1 93 ? 3.614 0.344 -13.541 1.00 77.69 93 GLY A CA 1
ATOM 772 C C . GLY A 1 93 ? 5.052 0.848 -13.390 1.00 77.69 93 GLY A C 1
ATOM 773 O O . GLY A 1 93 ? 5.480 1.359 -12.351 1.00 77.69 93 GLY A O 1
ATOM 774 N N . THR A 1 94 ? 5.831 0.699 -14.457 1.00 76.56 94 THR A N 1
ATOM 775 C CA . THR A 1 94 ? 7.175 1.293 -14.552 1.00 76.56 94 THR A CA 1
ATOM 776 C C . THR A 1 94 ? 7.106 2.787 -14.866 1.00 76.56 94 THR A C 1
ATOM 778 O O . THR A 1 94 ? 6.054 3.284 -15.249 1.00 76.56 94 THR A O 1
ATOM 781 N N . GLY A 1 95 ? 8.235 3.503 -14.764 1.00 71.31 95 GLY A N 1
ATOM 782 C CA . GLY A 1 95 ? 8.320 4.957 -14.984 1.00 71.31 95 GLY A CA 1
ATOM 783 C C . GLY A 1 95 ? 7.544 5.465 -16.206 1.00 71.31 95 GLY A C 1
ATOM 784 O O . GLY A 1 95 ? 6.782 6.415 -16.069 1.00 71.31 95 GLY A O 1
ATOM 785 N N . SER A 1 96 ? 7.630 4.775 -17.349 1.00 71.12 96 SER A N 1
ATOM 786 C CA . SER A 1 96 ? 6.866 5.085 -18.571 1.00 71.12 96 SER A CA 1
ATOM 787 C C . SER A 1 96 ? 5.345 5.167 -18.385 1.00 71.12 96 SER A C 1
ATOM 789 O O . SER A 1 96 ? 4.694 5.982 -19.029 1.00 71.12 96 SER A O 1
ATOM 791 N N . TYR A 1 97 ? 4.776 4.347 -17.502 1.00 72.00 97 TYR A N 1
ATOM 792 C CA . TYR A 1 97 ? 3.338 4.270 -17.231 1.00 72.00 97 TYR A CA 1
ATOM 793 C C . TYR A 1 97 ? 2.947 4.856 -15.869 1.00 72.00 97 TYR A C 1
ATOM 795 O O . TYR A 1 97 ? 1.768 4.868 -15.517 1.00 72.00 97 TYR A O 1
ATOM 803 N N . TYR A 1 98 ? 3.914 5.352 -15.094 1.00 67.38 98 TYR A N 1
ATOM 804 C CA . TYR A 1 98 ? 3.664 5.898 -13.769 1.00 67.38 98 TYR A CA 1
ATOM 805 C C . TYR A 1 98 ? 2.934 7.245 -13.862 1.00 67.38 98 TYR A C 1
ATOM 807 O O . TYR A 1 98 ? 3.499 8.265 -14.268 1.00 67.38 98 TYR A O 1
ATOM 815 N N . THR A 1 99 ? 1.676 7.271 -13.426 1.00 64.06 99 THR A N 1
ATOM 816 C CA . THR A 1 99 ? 0.823 8.473 -13.443 1.00 64.06 99 THR A CA 1
ATOM 817 C C . THR A 1 99 ? 0.882 9.296 -12.153 1.00 64.06 99 THR A C 1
ATOM 819 O O . THR A 1 99 ? 0.317 10.385 -12.102 1.00 64.06 99 THR A O 1
ATOM 822 N N . GLY A 1 100 ? 1.584 8.824 -11.118 1.00 65.19 100 GLY A N 1
ATOM 823 C CA . GLY A 1 100 ? 1.645 9.502 -9.823 1.00 65.19 100 GLY A CA 1
ATOM 824 C C . GLY A 1 100 ? 2.452 10.807 -9.824 1.00 65.19 100 GLY A C 1
ATOM 825 O O . GLY A 1 100 ? 3.320 11.051 -10.668 1.00 65.19 100 GLY A O 1
ATOM 826 N N . THR A 1 101 ? 2.187 11.643 -8.822 1.00 55.50 101 THR A N 1
ATOM 827 C CA . THR A 1 101 ? 2.883 12.916 -8.599 1.00 55.50 101 THR A CA 1
ATOM 828 C C . THR A 1 101 ? 4.159 12.669 -7.795 1.00 55.50 101 THR A C 1
ATOM 830 O O . THR A 1 101 ? 4.112 12.209 -6.657 1.00 55.50 101 THR A O 1
ATOM 833 N N . GLY A 1 102 ? 5.323 12.941 -8.383 1.00 58.47 102 GLY A N 1
ATOM 834 C CA . GLY A 1 102 ? 6.609 12.825 -7.698 1.00 58.47 102 GLY A CA 1
ATOM 835 C C . GLY A 1 102 ? 7.765 13.184 -8.621 1.00 58.47 102 GLY A C 1
ATOM 836 O O . GLY A 1 102 ? 7.917 12.588 -9.683 1.00 58.47 102 GLY A O 1
ATOM 837 N N . SER A 1 103 ? 8.606 14.131 -8.202 1.00 51.88 103 SER A N 1
ATOM 838 C CA . SER A 1 103 ? 9.725 14.668 -8.997 1.00 51.88 103 SER A CA 1
ATOM 839 C C . SER A 1 103 ? 10.811 13.641 -9.353 1.00 51.88 103 SER A C 1
ATOM 841 O O . SER A 1 103 ? 11.687 13.930 -10.161 1.00 51.88 103 SER A O 1
ATOM 843 N N . LYS A 1 104 ? 10.769 12.440 -8.758 1.00 57.22 104 LYS A N 1
ATOM 844 C CA . LYS A 1 104 ? 11.784 11.388 -8.926 1.00 57.22 104 LYS A CA 1
ATOM 845 C C . LYS A 1 104 ? 11.432 10.318 -9.961 1.00 57.22 104 LYS A C 1
ATOM 847 O O . LYS A 1 104 ? 12.312 9.542 -10.325 1.00 57.22 104 LYS A O 1
ATOM 852 N N . SER A 1 105 ? 10.185 10.247 -10.434 1.00 60.00 105 SER A N 1
ATOM 853 C CA . SER A 1 105 ? 9.832 9.286 -11.483 1.00 60.00 105 SER A CA 1
ATOM 854 C C . SER A 1 105 ? 10.189 9.884 -12.839 1.00 60.00 105 SER A C 1
ATOM 856 O O . SER A 1 105 ? 9.503 10.781 -13.331 1.00 60.00 105 SER A O 1
ATOM 858 N N . LYS A 1 106 ? 11.285 9.416 -13.447 1.00 61.09 106 LYS A N 1
ATOM 859 C CA . LYS A 1 106 ? 11.550 9.687 -14.863 1.00 61.09 106 LYS A CA 1
ATOM 860 C C . LYS A 1 106 ? 10.445 8.979 -15.647 1.00 61.09 106 LYS A C 1
ATOM 862 O O . LYS A 1 106 ? 10.508 7.765 -15.817 1.00 61.09 106 LYS A O 1
ATOM 867 N N . LYS A 1 107 ? 9.437 9.728 -16.109 1.00 69.69 107 LYS A N 1
ATOM 868 C CA . LYS A 1 107 ? 8.299 9.220 -16.906 1.00 69.69 107 LYS A CA 1
ATOM 869 C C . LYS A 1 107 ? 8.688 8.735 -18.310 1.00 69.69 107 LYS A C 1
ATOM 871 O O . LYS A 1 107 ? 7.858 8.651 -19.205 1.00 69.69 107 LYS A O 1
ATOM 876 N N . GLN A 1 108 ? 9.971 8.472 -18.514 1.00 71.94 108 GLN A N 1
ATOM 877 C CA . GLN A 1 108 ? 10.528 8.108 -19.797 1.00 71.94 108 GLN A CA 1
ATOM 878 C C . GLN A 1 108 ? 10.632 6.584 -19.894 1.00 71.94 108 GLN A C 1
ATOM 880 O O . GLN A 1 108 ? 10.943 5.927 -18.891 1.00 71.94 108 GLN A O 1
ATOM 885 N N . PRO A 1 109 ? 10.375 6.011 -21.079 1.00 72.19 109 PRO A N 1
ATOM 886 C CA . PRO A 1 109 ? 10.725 4.631 -21.380 1.00 72.19 109 PRO A CA 1
ATOM 887 C C . PRO A 1 109 ? 12.189 4.346 -21.039 1.00 72.19 109 PRO A C 1
ATOM 889 O O . PRO A 1 109 ? 13.061 5.198 -21.216 1.00 72.19 109 PRO A O 1
ATOM 892 N N . TYR A 1 110 ? 12.464 3.150 -20.519 1.00 75.19 110 TYR A N 1
ATOM 893 C CA . TYR A 1 110 ? 13.836 2.777 -20.201 1.00 75.19 110 TYR A CA 1
ATOM 894 C C . TYR A 1 110 ? 14.578 2.451 -21.493 1.00 75.19 110 TYR A C 1
ATOM 896 O O . TYR A 1 110 ? 14.198 1.539 -22.226 1.00 75.19 110 TYR A O 1
ATOM 904 N N . GLU A 1 111 ? 15.642 3.194 -21.759 1.00 81.56 111 GLU A N 1
ATOM 905 C CA . GLU A 1 111 ? 16.537 2.933 -22.876 1.00 81.56 111 GLU A CA 1
ATOM 906 C C . GLU A 1 111 ? 17.657 1.994 -22.438 1.00 81.56 111 GLU A C 1
ATOM 908 O O . GLU A 1 111 ? 18.457 2.308 -21.553 1.00 81.56 111 GLU A O 1
ATOM 913 N N . ILE A 1 112 ? 17.738 0.843 -23.093 1.00 80.56 112 ILE A N 1
ATOM 914 C CA . ILE A 1 112 ? 18.863 -0.071 -22.973 1.00 80.56 112 ILE A CA 1
ATOM 915 C C . ILE A 1 112 ? 19.929 0.438 -23.937 1.00 80.56 112 ILE A C 1
ATOM 917 O O . ILE A 1 112 ? 19.732 0.437 -25.155 1.00 80.56 112 ILE A O 1
ATOM 921 N N . ARG A 1 113 ? 21.052 0.891 -23.378 1.00 81.25 113 ARG A N 1
ATOM 922 C CA . ARG A 1 113 ? 22.216 1.360 -24.133 1.00 81.25 113 ARG A CA 1
ATOM 923 C C . ARG A 1 113 ? 23.413 0.434 -23.899 1.00 81.25 113 ARG A C 1
ATOM 925 O O . ARG A 1 113 ? 23.603 -0.043 -22.776 1.00 81.25 113 ARG A O 1
ATOM 932 N N . PRO A 1 114 ? 24.232 0.167 -24.926 1.00 79.56 114 PRO A N 1
ATOM 933 C CA . PRO A 1 114 ? 25.470 -0.582 -24.760 1.00 79.56 114 PRO A CA 1
ATOM 934 C C . PRO A 1 114 ? 26.455 0.218 -23.898 1.00 79.56 114 PRO A C 1
ATOM 936 O O . PRO A 1 114 ? 26.684 1.398 -24.138 1.00 79.56 114 PRO A O 1
ATOM 939 N N . LYS A 1 115 ? 27.064 -0.426 -22.894 1.00 76.38 115 LYS A N 1
ATOM 940 C CA . LYS A 1 115 ? 27.971 0.260 -21.954 1.00 76.38 115 LYS A CA 1
ATOM 941 C C . LYS A 1 115 ? 29.255 0.768 -22.631 1.00 76.38 115 LYS A C 1
ATOM 943 O O . LYS A 1 115 ? 29.649 1.898 -22.392 1.00 76.38 115 LYS A O 1
ATOM 948 N N . ASN A 1 116 ? 29.873 -0.064 -23.481 1.00 80.44 116 ASN A N 1
ATOM 949 C CA . ASN A 1 116 ? 31.186 0.191 -24.105 1.00 80.44 116 ASN A CA 1
ATOM 950 C C . ASN A 1 116 ? 31.213 -0.099 -25.625 1.00 80.44 116 ASN A C 1
ATOM 952 O O . ASN A 1 116 ? 32.284 -0.268 -26.202 1.00 80.44 116 ASN A O 1
ATOM 956 N N . LYS A 1 117 ? 30.059 -0.261 -26.282 1.00 77.19 117 LYS A N 1
ATOM 957 C CA . LYS A 1 117 ? 29.973 -0.625 -27.712 1.00 77.19 117 LYS A CA 1
ATOM 958 C C . LYS A 1 117 ? 29.062 0.348 -28.451 1.00 77.19 117 LYS A C 1
ATOM 960 O O . LYS A 1 117 ? 28.254 1.011 -27.821 1.00 77.19 117 LYS A O 1
ATOM 965 N N . LYS A 1 118 ? 29.174 0.408 -29.782 1.00 75.06 118 LYS A N 1
ATOM 966 C CA . LYS A 1 118 ? 28.326 1.269 -30.628 1.00 75.06 118 LYS A CA 1
ATOM 967 C C . LYS A 1 118 ? 26.923 0.695 -30.878 1.00 75.06 118 LYS A C 1
ATOM 969 O O . LYS A 1 118 ? 26.047 1.412 -31.336 1.00 75.06 118 LYS A O 1
ATOM 974 N N . SER A 1 119 ? 26.695 -0.589 -30.595 1.00 77.00 119 SER A N 1
ATOM 975 C CA . SER A 1 119 ? 25.388 -1.223 -30.776 1.00 77.00 119 SER A CA 1
ATOM 976 C C . SER A 1 119 ? 25.159 -2.392 -29.819 1.00 77.00 119 SER A C 1
ATOM 978 O O . SER A 1 119 ? 26.096 -3.041 -29.342 1.00 77.00 119 SER A O 1
ATOM 980 N N . LEU A 1 120 ? 23.883 -2.634 -29.528 1.00 76.44 120 LEU A N 1
ATOM 981 C CA . LEU A 1 120 ? 23.354 -3.825 -28.885 1.00 76.44 120 LEU A CA 1
ATOM 982 C C . LEU A 1 120 ? 22.931 -4.823 -29.955 1.00 76.44 120 LEU A C 1
ATOM 984 O O . LEU A 1 120 ? 22.290 -4.463 -30.943 1.00 76.44 120 LEU A O 1
ATOM 988 N N . PHE A 1 121 ? 23.266 -6.086 -29.722 1.00 73.38 121 PHE A N 1
ATOM 989 C CA . PHE A 1 121 ? 22.720 -7.200 -30.476 1.00 73.38 121 PHE A CA 1
ATOM 990 C C . PHE A 1 121 ? 21.591 -7.810 -29.653 1.00 73.38 121 PHE A C 1
ATOM 992 O O . PHE A 1 121 ? 21.833 -8.337 -28.567 1.00 73.38 121 PHE A O 1
ATOM 999 N N . PHE A 1 122 ? 20.358 -7.694 -30.135 1.00 66.06 122 PHE A N 1
ATOM 1000 C CA . PHE A 1 122 ? 19.186 -8.211 -29.435 1.00 66.06 122 PHE A CA 1
ATOM 1001 C C . PHE A 1 122 ? 18.242 -8.829 -30.462 1.00 66.06 122 PHE A C 1
ATOM 1003 O O . PHE A 1 122 ? 17.891 -8.182 -31.445 1.00 66.06 122 PHE A O 1
ATOM 1010 N N . ALA A 1 123 ? 17.875 -10.098 -30.259 1.00 67.38 123 ALA A N 1
ATOM 1011 C CA . ALA A 1 123 ? 16.993 -10.853 -31.155 1.00 67.38 123 ALA A CA 1
ATOM 1012 C C . ALA A 1 123 ? 17.399 -10.814 -32.652 1.00 67.38 123 ALA A C 1
ATOM 1014 O O . ALA A 1 123 ? 16.545 -10.712 -33.526 1.00 67.38 123 ALA A O 1
ATOM 1015 N N . GLY A 1 124 ? 18.703 -10.869 -32.959 1.00 73.31 124 GLY A N 1
ATOM 1016 C CA . GLY A 1 124 ? 19.211 -10.910 -34.340 1.00 73.31 124 GLY A CA 1
ATOM 1017 C C . GLY A 1 124 ? 19.375 -9.548 -35.026 1.00 73.31 124 GLY A C 1
ATOM 1018 O O . GLY A 1 124 ? 19.899 -9.490 -36.134 1.00 73.31 124 GLY A O 1
ATOM 1019 N N . VAL A 1 125 ? 18.975 -8.449 -34.376 1.00 69.69 125 VAL A N 1
ATOM 1020 C CA . VAL A 1 125 ? 19.058 -7.092 -34.933 1.00 69.69 125 VAL A CA 1
ATOM 1021 C C . VAL A 1 125 ? 20.107 -6.276 -34.174 1.00 69.69 125 VAL A C 1
ATOM 1023 O O . VAL A 1 125 ? 20.120 -6.245 -32.941 1.00 69.69 125 VAL A O 1
ATOM 1026 N N . MET A 1 126 ? 20.986 -5.589 -34.912 1.00 70.94 126 MET A N 1
ATOM 1027 C CA . MET A 1 126 ? 21.917 -4.603 -34.353 1.00 70.94 126 MET A CA 1
ATOM 1028 C C . MET A 1 126 ? 21.222 -3.243 -34.243 1.00 70.94 126 MET A C 1
ATOM 1030 O O . MET A 1 126 ? 20.819 -2.665 -35.251 1.00 70.94 126 MET A O 1
ATOM 1034 N N . ARG A 1 127 ? 21.078 -2.714 -33.025 1.00 70.56 127 ARG A N 1
ATOM 1035 C CA . ARG A 1 127 ? 20.510 -1.378 -32.763 1.00 70.56 127 ARG A CA 1
ATOM 1036 C C . ARG A 1 127 ? 21.392 -0.604 -31.793 1.00 70.56 127 ARG A C 1
ATOM 1038 O O . ARG A 1 127 ? 21.950 -1.182 -30.869 1.00 70.56 127 ARG A O 1
ATOM 1045 N N . GLU A 1 128 ? 21.512 0.703 -31.991 1.00 73.44 128 GLU A N 1
ATOM 1046 C CA . GLU A 1 128 ? 22.278 1.588 -31.100 1.00 73.44 128 GLU A CA 1
ATOM 1047 C C . GLU A 1 128 ? 21.624 1.707 -29.714 1.00 73.44 128 GLU A C 1
ATOM 1049 O O . GLU A 1 128 ? 22.303 1.640 -28.690 1.00 73.44 128 GLU A O 1
ATOM 1054 N N . VAL A 1 129 ? 20.291 1.791 -29.681 1.00 77.88 129 VAL A N 1
ATOM 1055 C CA . VAL A 1 129 ? 19.479 1.881 -28.461 1.00 77.88 129 VAL A CA 1
ATOM 1056 C C . VAL A 1 129 ? 18.222 1.031 -28.627 1.00 77.88 129 VAL A C 1
ATOM 1058 O O . VAL A 1 129 ? 17.592 1.046 -29.686 1.00 77.88 129 VAL A O 1
ATOM 1061 N N . ILE A 1 130 ? 17.845 0.296 -27.580 1.00 80.00 130 ILE A N 1
ATOM 1062 C CA . ILE A 1 130 ? 16.583 -0.454 -27.526 1.00 80.00 130 ILE A CA 1
ATOM 1063 C C . ILE A 1 130 ? 15.707 0.160 -26.445 1.00 80.00 130 ILE A C 1
ATOM 1065 O O . ILE A 1 130 ? 16.106 0.250 -25.286 1.00 80.00 130 ILE A O 1
ATOM 1069 N N . VAL A 1 131 ? 14.499 0.572 -26.819 1.00 81.62 131 VAL A N 1
ATOM 1070 C CA . VAL A 1 131 ? 13.529 1.150 -25.887 1.00 81.62 131 VAL A CA 1
ATOM 1071 C C . VAL A 1 131 ? 12.679 0.030 -25.292 1.00 81.62 131 VAL A C 1
ATOM 1073 O O . VAL A 1 131 ? 11.954 -0.653 -26.014 1.00 81.62 131 VAL A O 1
ATOM 1076 N N . HIS A 1 132 ? 12.749 -0.161 -23.973 1.00 74.94 132 HIS A N 1
ATOM 1077 C CA . HIS A 1 132 ? 11.867 -1.083 -23.267 1.00 74.94 132 HIS A CA 1
ATOM 1078 C C . HIS A 1 132 ? 10.530 -0.377 -22.963 1.00 74.94 132 HIS A C 1
ATOM 1080 O O . HIS A 1 132 ? 10.535 0.641 -22.260 1.00 74.94 132 HIS A O 1
ATOM 1086 N N . PRO A 1 133 ? 9.378 -0.909 -23.427 1.00 74.12 133 PRO A N 1
ATOM 1087 C CA . PRO A 1 133 ? 8.073 -0.248 -23.284 1.00 74.12 133 PRO A CA 1
ATOM 1088 C C . PRO A 1 133 ? 7.670 -0.064 -21.814 1.00 74.12 133 PRO A C 1
ATOM 1090 O O . PRO A 1 133 ? 6.987 0.893 -21.450 1.00 74.12 133 PRO A O 1
ATOM 1093 N N . GLY A 1 134 ? 8.165 -0.945 -20.946 1.00 80.62 134 GLY A N 1
ATOM 1094 C CA . GLY A 1 134 ? 7.856 -0.961 -19.523 1.00 80.62 134 GLY A CA 1
ATOM 1095 C C . GLY A 1 134 ? 6.731 -1.940 -19.204 1.00 80.62 134 GLY A C 1
ATOM 1096 O O . GLY A 1 134 ? 6.292 -2.698 -20.065 1.00 80.62 134 GLY A O 1
ATOM 1097 N N . ILE A 1 135 ? 6.281 -1.930 -17.955 1.00 81.94 135 ILE A N 1
ATOM 1098 C CA . ILE A 1 135 ? 5.171 -2.744 -17.461 1.00 81.94 135 ILE A CA 1
ATOM 1099 C C . ILE A 1 135 ? 3.988 -1.818 -17.204 1.00 81.94 135 ILE A C 1
ATOM 1101 O O . ILE A 1 135 ? 4.110 -0.839 -16.460 1.00 81.94 135 ILE A O 1
ATOM 1105 N N . LYS A 1 136 ? 2.849 -2.132 -17.827 1.00 83.12 136 LYS A N 1
ATOM 1106 C CA . LYS A 1 136 ? 1.583 -1.439 -17.573 1.00 83.12 136 LYS A CA 1
ATOM 1107 C C . LYS A 1 136 ? 1.111 -1.732 -16.141 1.00 83.12 136 LYS A C 1
ATOM 1109 O O . LYS A 1 136 ? 1.271 -2.867 -15.693 1.00 83.12 136 LYS A O 1
ATOM 1114 N N . PRO A 1 137 ? 0.524 -0.751 -15.434 1.00 85.25 137 PRO A N 1
ATOM 1115 C CA . PRO A 1 137 ? -0.029 -0.981 -14.107 1.00 85.25 137 PRO A CA 1
ATOM 1116 C C . PRO A 1 137 ? -1.159 -2.012 -14.168 1.00 85.25 137 PRO A C 1
ATOM 1118 O O . PRO A 1 137 ? -2.093 -1.881 -14.957 1.00 85.25 137 PRO A O 1
ATOM 1121 N N . GLN A 1 138 ? -1.079 -3.012 -13.301 1.00 85.94 138 GLN A N 1
ATOM 1122 C CA . GLN A 1 138 ? -2.101 -4.011 -13.043 1.00 85.94 138 GLN A CA 1
ATOM 1123 C C . GLN A 1 138 ? -2.357 -4.027 -11.534 1.00 85.94 138 GLN A C 1
ATOM 1125 O O . GLN A 1 138 ? -1.768 -4.804 -10.784 1.00 85.94 138 GLN A O 1
ATOM 1130 N N . SER A 1 139 ? -3.198 -3.099 -11.082 1.00 84.56 139 SER A N 1
ATOM 1131 C CA . SER A 1 139 ? -3.466 -2.907 -9.661 1.00 84.56 139 SER A CA 1
ATOM 1132 C C . SER A 1 139 ? -4.308 -4.045 -9.090 1.00 84.56 139 SER A C 1
ATOM 1134 O O . SER A 1 139 ? -5.410 -4.301 -9.572 1.00 84.56 139 SER A O 1
ATOM 1136 N N . PHE A 1 140 ? -3.818 -4.698 -8.039 1.00 84.44 140 PHE A N 1
ATOM 1137 C CA . PHE A 1 140 ? -4.532 -5.767 -7.345 1.00 84.44 140 PHE A CA 1
ATOM 1138 C C . PHE A 1 140 ? -4.953 -5.305 -5.950 1.00 84.44 140 PHE A C 1
ATOM 1140 O O . PHE A 1 140 ? -6.146 -5.211 -5.653 1.00 84.44 140 PHE A O 1
ATOM 1147 N N . MET A 1 141 ? -3.992 -4.935 -5.099 1.00 82.50 141 MET A N 1
ATOM 1148 C CA . MET A 1 141 ? -4.297 -4.557 -3.714 1.00 82.50 141 MET A CA 1
ATOM 1149 C C . MET A 1 141 ? -4.979 -3.200 -3.623 1.00 82.50 141 MET A C 1
ATOM 1151 O O . MET A 1 141 ? -5.835 -3.012 -2.763 1.00 82.50 141 MET A O 1
ATOM 1155 N N . ARG A 1 142 ? -4.612 -2.244 -4.486 1.00 83.19 142 ARG A N 1
ATOM 1156 C CA . ARG A 1 142 ? -5.230 -0.914 -4.457 1.00 83.19 142 ARG A CA 1
ATOM 1157 C C . ARG A 1 142 ? -6.709 -0.990 -4.819 1.00 83.19 142 ARG A C 1
ATOM 1159 O O . ARG A 1 142 ? -7.535 -0.490 -4.069 1.00 83.19 142 ARG A O 1
ATOM 1166 N N . SER A 1 143 ? -7.040 -1.683 -5.906 1.00 87.50 143 SER A N 1
ATOM 1167 C CA . SER A 1 143 ? -8.430 -1.892 -6.318 1.00 87.50 143 SER A CA 1
ATOM 1168 C C . SER A 1 143 ? -9.234 -2.624 -5.240 1.00 87.50 143 SER A C 1
ATOM 1170 O O . SER A 1 143 ? -10.362 -2.236 -4.949 1.00 87.50 143 SER A O 1
ATOM 1172 N N . ALA A 1 144 ? -8.642 -3.632 -4.589 1.00 85.56 144 ALA A N 1
ATOM 1173 C CA . ALA A 1 144 ? -9.277 -4.327 -3.470 1.00 85.56 144 ALA A CA 1
ATOM 1174 C C . ALA A 1 144 ? -9.489 -3.415 -2.246 1.00 85.56 144 ALA A C 1
ATOM 1176 O O . ALA A 1 144 ? -10.531 -3.486 -1.590 1.00 85.56 144 ALA A O 1
ATOM 1177 N N . PHE A 1 145 ? -8.519 -2.552 -1.934 1.00 84.62 145 PHE A N 1
ATOM 1178 C CA . PHE A 1 145 ? -8.617 -1.588 -0.841 1.00 84.62 145 PHE A CA 1
ATOM 1179 C C . PHE A 1 145 ? -9.702 -0.548 -1.114 1.00 84.62 145 PHE A C 1
ATOM 1181 O O . PHE A 1 145 ? -10.581 -0.362 -0.278 1.00 84.62 145 PHE A O 1
ATOM 1188 N N . ASP A 1 146 ? -9.686 0.070 -2.294 1.00 86.69 146 ASP A N 1
ATOM 1189 C CA . ASP A 1 146 ? -10.655 1.097 -2.673 1.00 86.69 146 ASP A CA 1
ATOM 1190 C C . ASP A 1 146 ? -12.086 0.528 -2.611 1.00 86.69 146 ASP A C 1
ATOM 1192 O O . ASP A 1 146 ? -12.963 1.142 -2.006 1.00 86.69 146 ASP A O 1
ATOM 1196 N N . ALA A 1 147 ? -12.295 -0.706 -3.093 1.00 90.38 147 ALA A N 1
ATOM 1197 C CA . ALA A 1 147 ? -13.591 -1.389 -3.054 1.00 90.38 147 ALA A CA 1
ATOM 1198 C C . ALA A 1 147 ? -14.078 -1.784 -1.642 1.00 90.38 147 ALA A C 1
ATOM 1200 O O . ALA A 1 147 ? -15.276 -1.973 -1.434 1.00 90.38 147 ALA A O 1
ATOM 1201 N N . SER A 1 148 ? -13.177 -1.952 -0.667 1.00 86.88 148 SER A N 1
ATOM 1202 C CA . SER A 1 148 ? -13.515 -2.432 0.688 1.00 86.88 148 SER A CA 1
ATOM 1203 C C . SER A 1 148 ? -13.332 -1.389 1.794 1.00 86.88 148 SER A C 1
ATOM 1205 O O . SER A 1 148 ? -13.666 -1.656 2.952 1.00 86.88 148 SER A O 1
ATOM 1207 N N . SER A 1 149 ? -12.848 -0.199 1.441 1.00 85.75 149 SER A N 1
ATOM 1208 C CA . SER A 1 149 ? -12.525 0.908 2.342 1.00 85.75 149 SER A CA 1
ATOM 1209 C C . SER A 1 149 ? -13.678 1.259 3.292 1.00 85.75 149 SER A C 1
ATOM 1211 O O . SER A 1 149 ? -13.513 1.196 4.512 1.00 85.75 149 SER A O 1
ATOM 1213 N N . ASP A 1 150 ? -14.876 1.501 2.762 1.00 89.19 150 ASP A N 1
ATOM 1214 C CA . ASP A 1 150 ? -16.070 1.812 3.558 1.00 89.19 150 ASP A CA 1
ATOM 1215 C C . ASP A 1 150 ? -16.417 0.712 4.565 1.00 89.19 150 ASP A C 1
ATOM 1217 O O . ASP A 1 150 ? -16.786 0.973 5.714 1.00 89.19 150 ASP A O 1
ATOM 1221 N N . ARG A 1 151 ? -16.286 -0.551 4.147 1.00 89.50 151 ARG A N 1
ATOM 1222 C CA . ARG A 1 151 ? -16.567 -1.703 5.008 1.00 89.50 151 ARG A CA 1
ATOM 1223 C C . ARG A 1 151 ? -15.569 -1.781 6.160 1.00 89.50 151 ARG A C 1
ATOM 1225 O O . ARG A 1 151 ? -15.971 -2.081 7.283 1.00 89.50 151 ARG A O 1
ATOM 1232 N N . ALA A 1 152 ? -14.297 -1.489 5.899 1.00 85.88 152 ALA A N 1
ATOM 1233 C CA . ALA A 1 152 ? -13.264 -1.457 6.927 1.00 85.88 152 ALA A CA 1
ATOM 1234 C C . ALA A 1 152 ? -13.518 -0.344 7.957 1.00 85.88 152 ALA A C 1
ATOM 1236 O O . ALA A 1 152 ? -13.400 -0.587 9.158 1.00 85.88 152 ALA A O 1
ATOM 1237 N N . ILE A 1 153 ? -13.931 0.848 7.509 1.00 88.00 153 ILE A N 1
ATOM 1238 C CA . ILE A 1 153 ? -14.259 1.976 8.397 1.00 88.00 153 ILE A CA 1
ATOM 1239 C C . ILE A 1 153 ? -15.443 1.629 9.303 1.00 88.00 153 ILE A C 1
ATOM 1241 O O . ILE A 1 153 ? -15.381 1.858 10.511 1.00 88.00 153 ILE A O 1
ATOM 1245 N N . ARG A 1 154 ? -16.502 1.025 8.748 1.00 93.75 154 ARG A N 1
ATOM 1246 C CA . ARG A 1 154 ? -17.665 0.582 9.536 1.00 93.75 154 ARG A CA 1
ATOM 1247 C C . ARG A 1 154 ? -17.276 -0.462 10.581 1.00 93.75 154 ARG A C 1
ATOM 1249 O O . ARG A 1 154 ? -17.570 -0.272 11.755 1.00 93.75 154 ARG A O 1
ATOM 1256 N N . ALA A 1 155 ? -16.532 -1.493 10.179 1.00 91.62 155 ALA A N 1
ATOM 1257 C CA . ALA A 1 155 ? -16.060 -2.530 11.096 1.00 91.62 155 ALA A CA 1
ATOM 1258 C C . ALA A 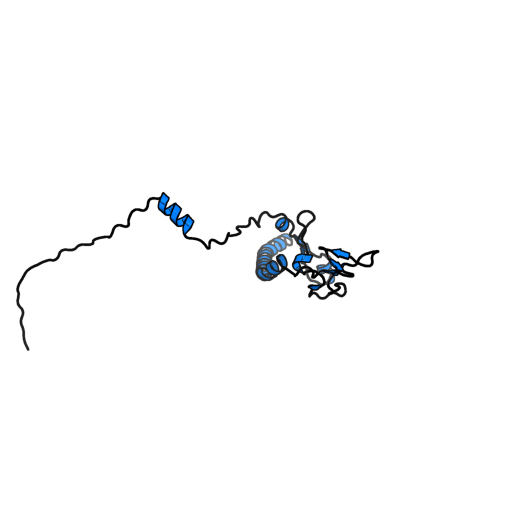1 155 ? -15.197 -1.956 12.235 1.00 91.62 155 ALA A C 1
ATOM 1260 O O . ALA A 1 155 ? -15.300 -2.385 13.384 1.00 91.62 155 ALA A O 1
ATOM 1261 N N . PHE A 1 156 ? -14.368 -0.955 11.933 1.00 86.44 156 PHE A N 1
ATOM 1262 C CA . PHE A 1 156 ? -13.581 -0.252 12.940 1.00 86.44 156 PHE A CA 1
ATOM 1263 C C . PHE A 1 156 ? -14.455 0.563 13.903 1.00 86.44 156 PHE A C 1
ATOM 1265 O O . PHE A 1 156 ? -14.249 0.497 15.115 1.00 86.44 156 PHE A O 1
ATOM 1272 N N . ALA A 1 157 ? -15.450 1.291 13.388 1.00 92.25 157 ALA A N 1
ATOM 1273 C CA . ALA A 1 157 ? -16.397 2.032 14.217 1.00 92.25 157 ALA A CA 1
ATOM 1274 C C . ALA A 1 157 ? -17.164 1.096 15.166 1.00 92.25 157 ALA A C 1
ATOM 1276 O O . ALA A 1 157 ? -17.285 1.390 16.355 1.00 92.25 157 ALA A O 1
ATOM 1277 N N . ASP A 1 158 ? -17.616 -0.056 14.670 1.00 96.19 158 ASP A N 1
ATOM 1278 C CA . ASP A 1 158 ? -18.312 -1.064 15.474 1.00 96.19 158 ASP A CA 1
ATOM 1279 C C . ASP A 1 158 ? -17.412 -1.635 16.574 1.00 96.19 158 ASP A C 1
ATOM 1281 O O . ASP A 1 158 ? -17.818 -1.722 17.735 1.00 96.19 158 ASP A O 1
ATOM 1285 N N . TYR A 1 159 ? -16.153 -1.938 16.246 1.00 93.38 159 TYR A N 1
ATOM 1286 C CA . TYR A 1 159 ? -15.167 -2.376 17.231 1.00 93.38 159 TYR A CA 1
ATOM 1287 C C . TYR A 1 159 ? -14.948 -1.331 18.337 1.00 93.38 159 TYR A C 1
ATOM 1289 O O . TYR A 1 159 ? -14.962 -1.669 19.523 1.00 93.38 159 TYR A O 1
ATOM 1297 N N . ILE A 1 160 ? -14.786 -0.055 17.968 1.00 92.50 160 ILE A N 1
ATOM 1298 C CA . ILE A 1 160 ? -14.594 1.042 18.925 1.00 92.50 160 ILE A CA 1
ATOM 1299 C C . ILE A 1 160 ? -15.798 1.186 19.854 1.00 92.50 160 ILE A C 1
ATOM 1301 O O . ILE A 1 160 ? -15.607 1.290 21.065 1.00 92.50 160 ILE A O 1
ATOM 1305 N N . ARG A 1 161 ? -17.025 1.152 19.319 1.00 94.62 161 ARG A N 1
ATOM 1306 C CA . ARG A 1 161 ? -18.257 1.275 20.119 1.00 94.62 161 ARG A CA 1
ATOM 1307 C C . ARG A 1 161 ? -18.328 0.231 21.229 1.00 94.62 161 ARG A C 1
ATOM 1309 O O . ARG A 1 161 ? -18.706 0.551 22.349 1.00 94.62 161 ARG A O 1
ATOM 1316 N N . VAL A 1 162 ? -17.914 -1.002 20.938 1.00 95.69 162 VAL A N 1
ATOM 1317 C CA . VAL A 1 162 ? -17.884 -2.093 21.923 1.00 95.69 162 VAL A CA 1
ATOM 1318 C C . VAL A 1 162 ? -16.706 -1.957 22.895 1.00 95.69 162 VAL A C 1
ATOM 1320 O O . VAL A 1 162 ? -16.799 -2.371 24.054 1.00 95.69 162 VAL A O 1
ATOM 1323 N N . ARG A 1 163 ? -15.573 -1.413 22.438 1.00 94.00 163 ARG A N 1
ATOM 1324 C CA . ARG A 1 163 ? -14.335 -1.359 23.224 1.00 94.00 163 ARG A CA 1
ATOM 1325 C C . ARG A 1 163 ? -14.275 -0.174 24.186 1.00 94.00 163 ARG A C 1
ATOM 1327 O O . ARG A 1 163 ? -13.836 -0.370 25.316 1.00 94.00 163 ARG A O 1
ATOM 1334 N N . LEU A 1 164 ? -14.721 1.015 23.778 1.00 93.88 164 LEU A N 1
ATOM 1335 C CA . LEU A 1 164 ? -14.603 2.239 24.583 1.00 93.88 164 LEU A CA 1
ATOM 1336 C C . LEU A 1 164 ? -15.220 2.119 25.986 1.00 93.88 164 LEU A C 1
ATOM 1338 O O . LEU A 1 164 ? -14.519 2.448 26.941 1.00 93.88 164 LEU A O 1
ATOM 1342 N N . PRO A 1 165 ? -16.445 1.585 26.175 1.00 94.50 165 PRO A N 1
ATOM 1343 C CA . PRO A 1 165 ? -17.018 1.447 27.515 1.00 94.50 165 PRO A CA 1
ATOM 1344 C C . PRO A 1 165 ? -16.170 0.565 28.442 1.00 94.50 165 PRO A C 1
ATOM 1346 O O . PRO A 1 165 ? -16.070 0.833 29.637 1.00 94.50 165 PRO A O 1
ATOM 1349 N N . LYS A 1 166 ? -15.520 -0.472 27.894 1.00 95.00 166 LYS A N 1
ATOM 1350 C CA . LYS A 1 166 ? -14.647 -1.376 28.660 1.00 95.00 166 LYS A CA 1
ATOM 1351 C C . LYS A 1 166 ? -13.380 -0.668 29.134 1.00 95.00 166 LYS A C 1
ATOM 1353 O O . LYS A 1 166 ? -12.961 -0.880 30.266 1.00 95.00 166 LYS A O 1
ATOM 1358 N N . GLU A 1 167 ? -12.785 0.162 28.280 1.00 92.56 167 GLU A N 1
ATOM 1359 C CA . GLU A 1 167 ? -11.597 0.946 28.640 1.00 92.56 167 GLU A CA 1
ATOM 1360 C C . GLU A 1 167 ? -11.938 2.058 29.640 1.00 92.56 167 GLU A C 1
ATOM 1362 O O . GLU A 1 167 ? -11.195 2.260 30.596 1.00 92.56 167 GLU A O 1
ATOM 1367 N N . ILE A 1 168 ? -13.092 2.719 29.487 1.00 93.88 168 ILE A N 1
ATOM 1368 C CA . ILE A 1 168 ? -13.571 3.734 30.440 1.00 93.88 168 ILE A CA 1
ATOM 1369 C C . ILE A 1 168 ? -13.796 3.111 31.824 1.00 93.88 168 ILE A C 1
ATOM 1371 O O . ILE A 1 168 ? -13.301 3.640 32.814 1.00 93.88 168 ILE A O 1
ATOM 1375 N N . LYS A 1 169 ? -14.466 1.951 31.901 1.00 94.44 169 LYS A N 1
ATOM 1376 C CA . LYS A 1 169 ? -14.665 1.226 33.168 1.00 94.44 169 LYS A CA 1
ATOM 1377 C C . LYS A 1 169 ? -13.344 0.800 33.821 1.00 94.44 169 LYS A C 1
ATOM 1379 O O . LYS A 1 169 ? -13.256 0.723 35.035 1.00 94.44 169 LYS A O 1
ATOM 1384 N N . LYS A 1 170 ? -12.311 0.505 33.027 1.00 93.12 170 LYS A N 1
ATOM 1385 C CA . LYS A 1 170 ? -10.981 0.164 33.548 1.00 93.12 170 LYS A CA 1
ATOM 1386 C C . LYS A 1 170 ? -10.248 1.381 34.130 1.00 93.12 170 LYS A C 1
ATOM 1388 O O . LYS A 1 170 ? -9.445 1.214 35.041 1.00 93.12 170 LYS A O 1
ATOM 1393 N N . LEU A 1 171 ? -10.485 2.569 33.575 1.00 89.75 171 LEU A N 1
ATOM 1394 C CA . LEU A 1 171 ? -9.880 3.828 34.023 1.00 89.75 171 LEU A CA 1
ATOM 1395 C C . LEU A 1 171 ? -10.561 4.403 35.270 1.00 89.75 171 LEU A C 1
ATOM 1397 O O . LEU A 1 171 ? -9.873 4.983 36.102 1.00 89.75 171 LEU A O 1
ATOM 1401 N N . ASN A 1 172 ? -11.874 4.202 35.402 1.00 81.50 172 ASN A N 1
ATOM 1402 C CA . ASN A 1 172 ? -12.664 4.579 36.575 1.00 81.50 172 ASN A CA 1
ATOM 1403 C C . ASN A 1 172 ? -13.128 3.305 37.313 1.00 81.50 172 ASN A C 1
ATOM 1405 O O . ASN A 1 172 ? -14.271 2.891 37.090 1.00 81.50 172 ASN A O 1
ATOM 1409 N N . PRO A 1 173 ? -12.246 2.642 38.090 1.00 64.44 173 PRO A N 1
ATOM 1410 C CA . PRO A 1 173 ? -12.588 1.426 38.828 1.00 64.44 173 PRO A CA 1
ATOM 1411 C C . PRO A 1 173 ? -13.659 1.656 39.899 1.00 64.44 173 PRO A C 1
ATOM 1413 O O . PRO A 1 173 ? -13.660 2.743 40.521 1.00 64.44 173 PRO A O 1
#

Sequence (173 aa):
MARRFGRRGQTRLLVGLDIYLPIKYSARELQLKKFWSNPFATPTFESNIRTGALLKSVRIRFVRKSEKKYGWVRANLIAGNKEAWYAHLIEFGTGSYYTGTGSKSKKQPYEIRPKNKKSLFFAGVMREVIVHPGIKPQSFMRSAFDASSDRAIRAFADYIRVRLPKEIKKLNP

Secondary structure (DSSP, 8-state):
--------------------PPP---HHHHHHHHHHS-TT--------GGG-HHHHH-EEEE-HHHHHHHSS--EEEE---SSS---HHHHH--GGG--S--TT---SPEEE--SSSS-EEETTEEES-EEE-------SHHHHHHHHHHHHHHHHHHHHHHHHHHHHHHH--

Foldseek 3Di:
DDDDDDDDDDDDDDDDDDDDDPDDDDPVRVVVCVVVVPPPPDPPCPDPPVPDPQVVQWDKDWDVVCCVPPVDIDIDTDTDDPVRDDDVCQAQWALCQHPDDDPPRNVAFDKDADPPDCFDQDPNDTDRIDTDNTHHHDHDVVVVCVVCVVVVVVVVVVVCVVVVVVVVVVVVD

Radius of gyration: 36.28 Å; chains: 1; bounding box: 124×61×74 Å

pLDDT: mean 70.26, std 19.1, range [30.88, 96.19]

Organism: NCBI:txid2707330